Protein AF-A0AAC9RPQ9-F1 (afdb_monomer_lite)

Foldseek 3Di:
DDPDDDDDDDFDCVDVVSVVVCVVLVPDPDNVVVVVVVVVCVVVVVPPPVVVVVVVVVVVCVVVVNPPPPPPPPPPPPPPPPPVVVVVVVPPD

pLDDT: mean 72.78, std 19.7, range [37.97, 97.62]

Sequence (93 aa):
MSNIKRLNLYFNLDNAKTKEAYEIIFNSMSKTAFIVDAVLAYKDNTIIDKSIIKEAVKEAFLEMDYNLGVAKNTCKQESNEIPDDVFNMITNL

Secondary structure (DSSP, 8-state):
------------TTSHHHHHHHHHHHH-S-HHHHHHHHHHHHHHHHT--HHHHHHHHHHHHHHTT------------------HHHHTTSTT-

Structure (mmCIF, N/CA/C/O backbone):
data_AF-A0AAC9RPQ9-F1
#
_entry.id   AF-A0AAC9RPQ9-F1
#
loop_
_atom_site.group_PDB
_atom_site.id
_atom_site.type_symbol
_atom_site.label_atom_id
_atom_site.label_alt_id
_atom_site.label_comp_id
_atom_site.label_asym_id
_atom_site.label_entity_id
_atom_site.label_seq_id
_atom_site.pdbx_PDB_ins_code
_atom_site.Cartn_x
_atom_site.Cartn_y
_atom_site.Cartn_z
_atom_site.occupancy
_atom_site.B_iso_or_equiv
_atom_site.auth_seq_id
_atom_site.auth_comp_id
_atom_site.auth_asym_id
_atom_site.auth_atom_id
_atom_site.pdbx_PDB_model_num
ATOM 1 N N . MET A 1 1 ? 27.593 12.674 7.051 1.00 49.97 1 MET A N 1
ATOM 2 C CA . MET A 1 1 ? 27.373 11.282 6.595 1.00 49.97 1 MET A CA 1
ATOM 3 C C . MET A 1 1 ? 25.886 11.108 6.337 1.00 49.97 1 MET A C 1
ATOM 5 O O . MET A 1 1 ? 25.105 11.473 7.205 1.00 49.97 1 MET A O 1
ATOM 9 N N . SER A 1 2 ? 25.476 10.643 5.159 1.00 73.81 2 SER A N 1
ATOM 10 C CA . SER A 1 2 ? 24.061 10.413 4.853 1.00 73.81 2 SER A CA 1
ATOM 11 C C . SER A 1 2 ? 23.584 9.117 5.521 1.00 73.81 2 SER A C 1
ATOM 13 O O . SER A 1 2 ? 24.141 8.047 5.295 1.00 73.81 2 SER A O 1
ATOM 15 N N . ASN A 1 3 ? 22.563 9.209 6.376 1.00 88.81 3 ASN A N 1
ATOM 16 C CA . ASN A 1 3 ? 21.968 8.059 7.064 1.00 88.81 3 ASN A CA 1
ATOM 17 C C . ASN A 1 3 ? 20.915 7.397 6.163 1.00 88.81 3 ASN A C 1
ATOM 19 O O . ASN A 1 3 ? 19.714 7.571 6.356 1.00 88.81 3 ASN A O 1
ATOM 23 N N . ILE A 1 4 ? 21.376 6.712 5.116 1.00 91.94 4 ILE A N 1
ATOM 24 C CA . ILE A 1 4 ? 20.514 6.094 4.102 1.00 91.94 4 ILE A CA 1
ATOM 25 C C . ILE A 1 4 ? 20.632 4.573 4.211 1.00 91.94 4 ILE A C 1
ATOM 27 O O . ILE A 1 4 ? 21.719 4.017 4.060 1.00 91.94 4 ILE A O 1
ATOM 31 N N . LYS A 1 5 ? 19.500 3.895 4.428 1.00 92.50 5 LYS A N 1
ATOM 32 C CA . LYS A 1 5 ? 19.382 2.429 4.382 1.00 92.50 5 LYS A CA 1
ATOM 33 C C . LYS A 1 5 ? 18.472 2.020 3.225 1.00 92.50 5 LYS A C 1
ATOM 35 O O . LYS A 1 5 ? 17.467 2.678 2.969 1.00 92.50 5 LYS A O 1
ATOM 40 N N . ARG A 1 6 ? 18.826 0.941 2.523 1.00 91.56 6 ARG A N 1
ATOM 41 C CA . ARG A 1 6 ? 18.013 0.361 1.441 1.00 91.56 6 ARG A CA 1
ATOM 42 C C . ARG A 1 6 ? 17.144 -0.771 1.985 1.00 91.56 6 ARG A C 1
ATOM 44 O O . ARG A 1 6 ? 17.601 -1.537 2.829 1.00 91.56 6 ARG A O 1
ATOM 51 N N . LEU A 1 7 ? 15.927 -0.883 1.464 1.00 90.62 7 LEU A N 1
ATOM 52 C CA . LEU A 1 7 ? 14.994 -1.976 1.728 1.00 90.62 7 LEU A CA 1
ATOM 53 C C . LEU A 1 7 ? 14.742 -2.723 0.415 1.00 90.62 7 LEU A C 1
ATOM 55 O O . LEU A 1 7 ? 14.361 -2.100 -0.573 1.00 90.62 7 LEU A O 1
ATOM 59 N N . ASN A 1 8 ? 14.957 -4.039 0.406 1.00 92.88 8 ASN A N 1
ATOM 60 C CA . ASN A 1 8 ? 14.662 -4.891 -0.745 1.00 92.88 8 ASN A CA 1
ATOM 61 C C . ASN A 1 8 ? 13.296 -5.552 -0.547 1.00 92.88 8 ASN A C 1
ATOM 63 O O . ASN A 1 8 ? 13.042 -6.128 0.509 1.00 92.88 8 ASN A O 1
ATOM 67 N N . LEU A 1 9 ? 12.440 -5.476 -1.564 1.00 91.25 9 LEU A N 1
ATOM 68 C CA . LEU A 1 9 ? 11.101 -6.061 -1.567 1.00 91.25 9 LEU A CA 1
ATOM 69 C C . LEU A 1 9 ? 10.962 -7.025 -2.746 1.00 91.25 9 LEU A C 1
ATOM 71 O O . LEU A 1 9 ? 11.550 -6.801 -3.804 1.00 91.25 9 LEU A O 1
ATOM 75 N N . TYR A 1 10 ? 10.162 -8.072 -2.563 1.00 94.94 10 TYR A N 1
ATOM 76 C CA . TYR A 1 10 ? 9.812 -9.027 -3.609 1.00 94.94 10 TYR A CA 1
ATOM 77 C C . TYR A 1 10 ? 8.291 -9.104 -3.748 1.00 94.94 10 TYR A C 1
ATOM 79 O O . TYR A 1 10 ? 7.576 -9.133 -2.747 1.00 94.94 10 TYR A O 1
ATOM 87 N N . PHE A 1 11 ? 7.809 -9.141 -4.989 1.00 95.75 11 PHE A N 1
ATOM 88 C CA . PHE A 1 11 ? 6.390 -9.150 -5.325 1.00 95.75 11 PHE A CA 1
ATOM 89 C C . PHE A 1 11 ? 6.071 -10.418 -6.117 1.00 95.75 11 PHE A C 1
ATOM 91 O O . PHE A 1 11 ? 6.680 -10.672 -7.153 1.00 95.75 11 PHE A O 1
ATOM 98 N N . ASN A 1 12 ? 5.109 -11.206 -5.636 1.00 96.88 12 ASN A N 1
ATOM 99 C CA . ASN A 1 12 ? 4.543 -12.314 -6.399 1.00 96.88 12 ASN A CA 1
ATOM 100 C C . ASN A 1 12 ? 3.538 -11.766 -7.426 1.00 96.88 12 ASN A C 1
ATOM 102 O O . ASN A 1 12 ? 2.437 -11.371 -7.050 1.00 96.88 12 ASN A O 1
ATOM 106 N N . LEU A 1 13 ? 3.910 -11.751 -8.707 1.00 96.94 13 LEU A N 1
ATOM 107 C CA . LEU A 1 13 ? 3.069 -11.196 -9.774 1.00 96.94 13 LEU A CA 1
ATOM 108 C C . LEU A 1 13 ? 1.903 -12.109 -10.188 1.00 96.94 13 LEU A C 1
ATOM 110 O O . LEU A 1 13 ? 0.989 -11.636 -10.862 1.00 96.94 13 LEU A O 1
ATOM 114 N N . ASP A 1 14 ? 1.891 -13.371 -9.746 1.00 97.62 14 ASP A N 1
ATOM 115 C CA . ASP A 1 14 ? 0.753 -14.277 -9.947 1.00 97.62 14 ASP A CA 1
ATOM 116 C C . ASP A 1 14 ? -0.415 -13.933 -9.005 1.00 97.62 14 ASP A C 1
ATOM 118 O O . ASP A 1 14 ? -1.567 -14.285 -9.259 1.00 97.62 14 ASP A 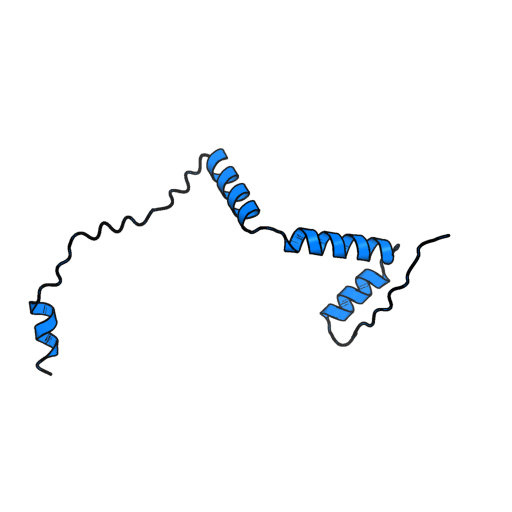O 1
ATOM 122 N N . ASN A 1 15 ? -0.145 -13.209 -7.911 1.00 97.31 15 ASN A N 1
ATOM 123 C CA . ASN A 1 15 ? -1.181 -12.683 -7.032 1.00 97.31 15 ASN A CA 1
ATOM 124 C C . ASN A 1 15 ? -1.650 -11.310 -7.527 1.00 97.31 15 ASN A C 1
ATOM 126 O O . ASN A 1 15 ? -0.889 -10.344 -7.507 1.00 97.31 15 ASN A O 1
ATOM 130 N N . ALA A 1 16 ? -2.930 -11.202 -7.894 1.00 96.00 16 ALA A N 1
ATOM 131 C CA . ALA A 1 16 ? -3.502 -9.975 -8.448 1.00 96.00 16 ALA A CA 1
ATOM 132 C C . ALA A 1 16 ? -3.295 -8.734 -7.556 1.00 96.00 16 ALA A C 1
ATOM 134 O O . ALA A 1 16 ? -2.907 -7.686 -8.062 1.00 96.00 16 ALA A O 1
ATOM 135 N N . LYS A 1 17 ? -3.471 -8.855 -6.230 1.00 94.69 17 LYS A N 1
ATOM 136 C CA . LYS A 1 17 ? -3.279 -7.730 -5.295 1.00 94.69 17 LYS A CA 1
ATOM 137 C C . LYS A 1 17 ? -1.816 -7.312 -5.205 1.00 94.69 17 LYS A C 1
ATOM 139 O O . LYS A 1 17 ? -1.495 -6.129 -5.156 1.00 94.69 17 LYS A O 1
ATOM 144 N N . THR A 1 18 ? -0.914 -8.287 -5.156 1.00 96.62 18 THR A N 1
ATOM 145 C CA . THR A 1 18 ? 0.526 -8.022 -5.093 1.00 96.62 18 THR A CA 1
ATOM 146 C C . THR A 1 18 ? 1.038 -7.420 -6.402 1.00 96.62 18 THR A C 1
ATOM 148 O O . THR A 1 18 ? 1.870 -6.514 -6.361 1.00 96.62 18 THR A O 1
ATOM 151 N N . LYS A 1 19 ? 0.505 -7.864 -7.546 1.00 97.56 19 LYS A N 1
ATOM 152 C CA . LYS A 1 19 ? 0.772 -7.288 -8.867 1.00 97.56 19 LYS A CA 1
ATOM 153 C C . LYS A 1 19 ? 0.298 -5.838 -8.964 1.00 97.56 19 LYS A C 1
ATOM 155 O O . LYS A 1 19 ? 1.075 -4.982 -9.366 1.00 97.56 19 LYS A O 1
ATOM 160 N N . GLU A 1 20 ? -0.929 -5.551 -8.541 1.00 95.81 20 GLU A N 1
ATOM 161 C CA . GLU A 1 20 ? -1.479 -4.190 -8.529 1.00 95.81 20 GLU A CA 1
ATOM 162 C C . GLU A 1 20 ? -0.623 -3.241 -7.672 1.00 95.81 20 GLU A C 1
ATOM 164 O O . GLU A 1 20 ? -0.199 -2.182 -8.135 1.00 95.81 20 GLU A O 1
ATOM 169 N N . ALA A 1 21 ? -0.273 -3.651 -6.447 1.00 94.31 21 ALA A N 1
ATOM 170 C CA . ALA A 1 21 ? 0.601 -2.863 -5.577 1.00 94.31 21 ALA A C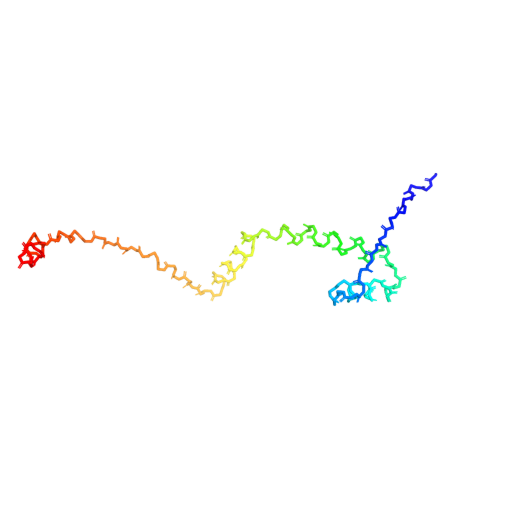A 1
ATOM 171 C C . ALA A 1 21 ? 1.990 -2.632 -6.199 1.00 94.31 21 ALA A C 1
ATOM 173 O O . ALA A 1 21 ? 2.537 -1.529 -6.110 1.00 94.31 21 ALA A O 1
ATOM 174 N N . TYR A 1 22 ? 2.554 -3.657 -6.848 1.00 96.06 22 TYR A N 1
ATOM 175 C CA . TYR A 1 22 ? 3.813 -3.536 -7.577 1.00 96.06 22 TYR A CA 1
ATOM 176 C C . TYR A 1 22 ? 3.714 -2.502 -8.699 1.00 96.06 22 TYR A C 1
ATOM 178 O O . TYR A 1 22 ? 4.564 -1.621 -8.768 1.00 96.06 22 TYR A O 1
ATOM 186 N N . GLU A 1 23 ? 2.686 -2.570 -9.546 1.00 96.06 23 GLU A N 1
ATOM 187 C CA . GLU A 1 23 ? 2.500 -1.655 -10.678 1.00 96.06 23 GLU A CA 1
ATOM 188 C C . GLU A 1 23 ? 2.344 -0.201 -10.214 1.00 96.06 23 GLU A C 1
ATOM 190 O O . GLU A 1 23 ? 2.972 0.697 -10.777 1.00 96.06 23 GLU A O 1
ATOM 195 N N . ILE A 1 24 ? 1.593 0.039 -9.136 1.00 94.38 24 ILE A N 1
ATOM 196 C CA . ILE A 1 24 ? 1.443 1.373 -8.536 1.00 94.38 24 ILE A CA 1
ATOM 197 C C . ILE A 1 24 ? 2.802 1.919 -8.068 1.00 94.38 24 ILE A C 1
ATOM 199 O O . ILE A 1 24 ? 3.197 3.031 -8.428 1.00 94.38 24 ILE A O 1
ATOM 203 N N . ILE A 1 25 ? 3.560 1.128 -7.301 1.00 94.19 25 ILE A N 1
ATOM 204 C CA . ILE A 1 25 ? 4.889 1.529 -6.808 1.00 94.19 25 ILE A CA 1
ATOM 205 C C . ILE A 1 25 ? 5.868 1.707 -7.979 1.00 94.19 25 ILE A C 1
ATOM 207 O O . ILE A 1 25 ? 6.680 2.640 -8.006 1.00 94.19 25 ILE A O 1
ATOM 211 N N . PHE A 1 26 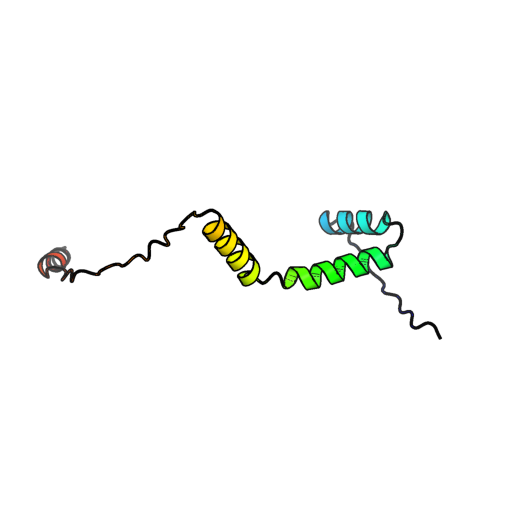? 5.810 0.821 -8.970 1.00 92.06 26 PHE A N 1
ATOM 212 C CA . PHE A 1 26 ? 6.681 0.833 -10.137 1.00 92.06 26 PHE A CA 1
ATOM 213 C C . PHE A 1 26 ? 6.431 2.049 -11.036 1.00 92.06 26 PHE A C 1
ATOM 215 O O . PHE A 1 26 ? 7.394 2.619 -11.548 1.00 92.06 26 PHE A O 1
ATOM 222 N N . ASN A 1 27 ? 5.194 2.525 -11.139 1.00 92.31 27 ASN A N 1
ATOM 223 C CA . ASN A 1 27 ? 4.854 3.708 -11.932 1.00 92.31 27 ASN A CA 1
ATOM 224 C C . ASN A 1 27 ? 4.983 5.035 -11.159 1.00 92.31 27 ASN A C 1
ATOM 226 O O . ASN A 1 27 ? 4.931 6.104 -11.760 1.00 92.31 27 ASN A O 1
ATOM 230 N N . SER A 1 28 ? 5.209 4.999 -9.840 1.00 91.56 28 SER A N 1
ATOM 231 C CA . SER A 1 28 ? 5.455 6.210 -9.045 1.00 91.56 28 SER A CA 1
ATOM 232 C C . SER A 1 28 ? 6.793 6.884 -9.387 1.00 91.56 28 SER A C 1
ATOM 234 O O . SER A 1 28 ? 7.844 6.225 -9.436 1.00 91.56 28 SER A O 1
ATOM 236 N N . MET A 1 29 ? 6.751 8.216 -9.538 1.00 87.12 29 MET A N 1
ATOM 237 C CA . MET A 1 29 ? 7.910 9.092 -9.780 1.00 87.12 29 MET A CA 1
ATOM 238 C C . MET A 1 29 ? 8.938 9.046 -8.637 1.00 87.12 29 MET A C 1
ATOM 240 O O . MET A 1 29 ? 10.137 9.143 -8.886 1.00 87.12 29 MET A O 1
ATOM 244 N N . SER A 1 30 ? 8.491 8.865 -7.387 1.00 91.94 30 SER A N 1
ATOM 245 C CA . SER A 1 30 ? 9.360 8.721 -6.211 1.00 91.94 30 SER A CA 1
ATOM 246 C C . SER A 1 30 ? 8.868 7.582 -5.322 1.00 91.94 30 SER A C 1
ATOM 248 O O . SER A 1 30 ? 8.003 7.753 -4.464 1.00 91.94 30 SER A O 1
ATOM 250 N N . LYS A 1 31 ? 9.439 6.392 -5.529 1.00 91.94 31 LYS A N 1
ATOM 251 C CA . LYS A 1 31 ? 8.999 5.146 -4.872 1.00 91.94 31 LYS A CA 1
ATOM 252 C C . LYS A 1 31 ? 9.160 5.201 -3.363 1.00 91.94 31 LYS A C 1
ATOM 254 O O . LYS A 1 31 ? 8.253 4.825 -2.635 1.00 91.94 31 LYS A O 1
ATOM 259 N N . THR A 1 32 ? 10.309 5.691 -2.902 1.00 93.56 32 THR A N 1
ATOM 260 C CA . THR A 1 32 ? 10.599 5.793 -1.471 1.00 93.56 32 THR A CA 1
ATOM 261 C C . THR A 1 32 ? 9.644 6.762 -0.786 1.00 93.56 32 THR A C 1
ATOM 263 O O . THR A 1 32 ? 9.112 6.411 0.257 1.00 93.56 32 THR A O 1
ATOM 266 N N . ALA A 1 33 ? 9.384 7.938 -1.374 1.00 92.81 33 ALA A N 1
ATOM 267 C CA . ALA A 1 33 ? 8.439 8.899 -0.800 1.00 92.81 33 ALA A CA 1
ATOM 268 C C . ALA A 1 33 ? 7.018 8.323 -0.766 1.00 92.81 33 ALA A C 1
ATOM 270 O O . ALA A 1 33 ? 6.398 8.290 0.287 1.00 92.81 33 ALA A O 1
ATOM 271 N N . PHE A 1 34 ? 6.567 7.744 -1.883 1.00 93.12 34 PHE A N 1
ATOM 272 C CA . PHE A 1 34 ? 5.258 7.099 -1.966 1.00 93.12 34 PHE A CA 1
ATOM 273 C C . PHE A 1 34 ? 5.071 5.994 -0.914 1.00 93.12 34 PHE A C 1
ATOM 275 O O . PHE A 1 34 ? 4.044 5.946 -0.246 1.00 93.12 34 PHE A O 1
ATOM 282 N N . ILE A 1 35 ? 6.065 5.114 -0.739 1.00 93.56 35 ILE A N 1
ATOM 283 C CA . ILE A 1 35 ? 6.007 4.043 0.265 1.00 93.56 35 ILE A CA 1
ATOM 284 C C . ILE A 1 35 ? 6.008 4.623 1.685 1.00 93.56 35 ILE A C 1
ATOM 286 O O . ILE A 1 35 ? 5.274 4.118 2.530 1.00 93.56 35 ILE A O 1
ATOM 290 N N . VAL A 1 36 ? 6.802 5.665 1.960 1.00 93.88 36 VAL A N 1
ATOM 291 C CA . VAL A 1 36 ? 6.811 6.339 3.271 1.00 93.88 36 VAL A CA 1
ATOM 292 C C . VAL A 1 36 ? 5.424 6.891 3.591 1.00 93.88 36 VAL A C 1
ATOM 294 O O . VAL A 1 36 ? 4.882 6.564 4.646 1.00 93.88 36 VAL A O 1
ATOM 297 N N . ASP A 1 37 ? 4.827 7.640 2.667 1.00 92.06 37 ASP A N 1
ATOM 298 C CA . ASP A 1 37 ? 3.505 8.239 2.857 1.00 92.06 37 ASP A CA 1
ATOM 299 C C . ASP A 1 37 ? 2.429 7.163 3.032 1.00 92.06 37 ASP A C 1
ATOM 301 O O . ASP A 1 37 ? 1.625 7.234 3.958 1.00 92.06 37 ASP A O 1
ATOM 305 N N . ALA A 1 38 ? 2.452 6.113 2.204 1.00 89.69 38 ALA A N 1
ATOM 306 C CA . ALA A 1 38 ? 1.500 5.010 2.292 1.00 89.69 38 ALA A CA 1
ATOM 307 C C . ALA A 1 38 ? 1.608 4.239 3.620 1.00 89.69 38 ALA A C 1
ATOM 309 O O . ALA A 1 38 ? 0.588 3.878 4.206 1.00 89.69 38 ALA A O 1
ATOM 310 N N . VAL A 1 39 ? 2.824 3.992 4.121 1.00 90.12 39 VAL A N 1
ATOM 311 C CA . VAL A 1 39 ? 3.045 3.284 5.394 1.00 90.12 39 VAL A CA 1
ATOM 312 C C . VAL A 1 39 ? 2.640 4.144 6.589 1.00 90.12 39 VAL A C 1
ATOM 314 O O . VAL A 1 39 ? 2.019 3.625 7.518 1.00 90.12 39 VAL A O 1
ATOM 317 N N . LEU A 1 40 ? 2.959 5.442 6.578 1.00 90.31 40 LEU A N 1
ATOM 318 C CA . LEU A 1 40 ? 2.530 6.368 7.630 1.00 90.31 40 LEU A CA 1
ATOM 319 C C . LEU A 1 40 ? 1.008 6.521 7.633 1.00 90.31 40 LEU A C 1
ATOM 321 O O . LEU A 1 40 ? 0.388 6.343 8.675 1.00 90.31 40 LEU A O 1
ATOM 325 N N . ALA A 1 41 ? 0.395 6.699 6.462 1.00 87.00 41 ALA A N 1
ATOM 326 C CA . ALA A 1 41 ? -1.055 6.717 6.332 1.00 87.00 41 ALA A CA 1
ATOM 327 C C . ALA A 1 41 ? -1.681 5.399 6.804 1.00 87.00 41 ALA A C 1
ATOM 329 O O . ALA A 1 41 ? -2.696 5.429 7.488 1.00 87.00 41 ALA A O 1
ATOM 330 N N . TYR A 1 42 ? -1.100 4.237 6.494 1.00 81.88 42 TYR A N 1
ATOM 331 C CA . TYR A 1 42 ? -1.599 2.958 7.008 1.00 81.88 42 TYR A CA 1
ATOM 332 C C . TYR A 1 42 ? -1.500 2.874 8.534 1.00 81.88 42 TYR A C 1
ATOM 334 O O . TYR A 1 42 ? -2.442 2.414 9.176 1.00 81.88 42 TYR A O 1
ATOM 342 N N . LYS A 1 43 ? -0.396 3.334 9.132 1.00 79.12 43 LYS A N 1
ATOM 343 C CA . LYS A 1 43 ? -0.218 3.380 10.590 1.00 79.12 43 LYS A CA 1
ATOM 344 C C . LYS A 1 43 ? -1.258 4.287 11.250 1.00 79.12 43 LYS A C 1
ATOM 346 O O . LYS A 1 43 ? -1.862 3.894 12.242 1.00 79.12 43 LYS A O 1
ATOM 351 N N . ASP A 1 44 ? -1.489 5.462 10.683 1.00 70.31 44 ASP A N 1
ATOM 352 C CA . ASP A 1 44 ? -2.421 6.435 11.247 1.00 70.31 44 ASP A CA 1
ATOM 353 C C . ASP A 1 44 ? -3.879 5.990 11.027 1.00 70.31 44 ASP A C 1
ATOM 355 O O . ASP A 1 44 ? -4.711 6.129 11.920 1.00 70.31 44 ASP A O 1
ATOM 359 N N . ASN A 1 45 ? -4.180 5.339 9.895 1.00 61.09 45 ASN A N 1
ATOM 360 C CA . ASN A 1 45 ? -5.513 4.811 9.591 1.00 61.09 45 ASN A CA 1
ATOM 361 C C . ASN A 1 45 ? -5.834 3.461 10.262 1.00 61.09 45 ASN A C 1
ATOM 363 O O . ASN A 1 45 ? -7.001 3.128 10.456 1.00 61.09 45 ASN A O 1
ATOM 367 N N . THR A 1 46 ? -4.833 2.662 10.644 1.00 57.16 46 THR A N 1
ATOM 368 C CA . THR A 1 46 ? -5.063 1.475 11.496 1.00 57.16 46 THR A CA 1
ATOM 369 C C . THR A 1 46 ? -5.387 1.861 12.938 1.00 57.16 46 THR A C 1
ATOM 371 O O . THR A 1 46 ? -5.987 1.065 13.657 1.00 57.16 46 THR A O 1
ATOM 374 N N . ILE A 1 47 ? -5.080 3.104 13.323 1.00 55.25 47 ILE A N 1
ATOM 375 C CA . ILE A 1 47 ? -5.582 3.786 14.521 1.00 55.25 47 ILE A CA 1
ATOM 376 C C . ILE A 1 47 ? -6.731 4.734 14.124 1.00 55.25 47 ILE A C 1
ATOM 378 O O . ILE A 1 47 ? -6.934 5.781 14.731 1.00 55.25 47 ILE A O 1
ATOM 382 N N . ILE A 1 48 ? -7.543 4.389 13.117 1.00 57.44 48 ILE A N 1
ATOM 383 C CA . ILE A 1 48 ? -8.913 4.904 13.093 1.00 57.44 48 ILE A CA 1
ATOM 384 C C . ILE A 1 48 ? -9.605 4.244 14.275 1.00 57.44 48 ILE A C 1
ATOM 386 O O . ILE A 1 48 ? -10.143 3.135 14.199 1.00 57.44 48 ILE A O 1
ATOM 390 N N . ASP A 1 49 ? -9.525 4.925 15.410 1.00 60.34 49 ASP A N 1
ATOM 391 C CA . ASP A 1 49 ? -10.287 4.558 16.572 1.00 60.34 49 ASP A CA 1
ATOM 392 C C . ASP A 1 49 ? -11.757 4.677 16.176 1.00 60.34 49 ASP A C 1
ATOM 394 O O . ASP A 1 49 ? -12.287 5.750 15.883 1.00 60.34 49 ASP A O 1
ATOM 398 N N . LYS A 1 50 ? -12.423 3.526 16.124 1.00 63.09 50 LYS A N 1
ATOM 399 C CA . LYS A 1 50 ? -13.855 3.422 15.859 1.00 63.09 50 LYS A CA 1
ATOM 400 C C . LYS A 1 50 ? -14.657 4.312 16.817 1.00 63.09 50 LYS A C 1
ATOM 402 O O . LYS A 1 50 ? -15.794 4.651 16.496 1.00 63.09 50 LYS A O 1
ATOM 407 N N . SER A 1 51 ? -14.087 4.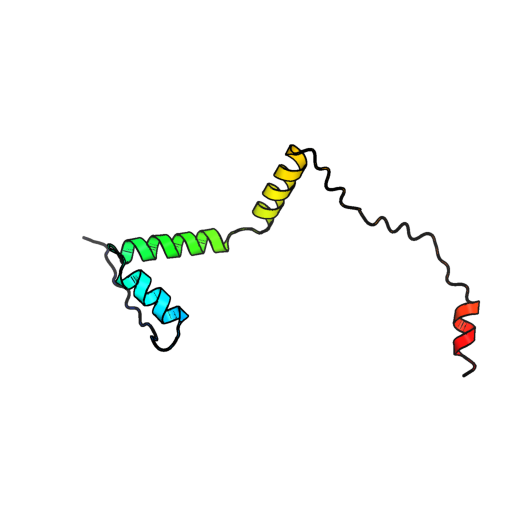675 17.970 1.00 65.44 51 SER A N 1
ATOM 408 C CA . SER A 1 51 ? -14.631 5.684 18.874 1.00 65.44 51 SER A CA 1
ATOM 409 C C . SER A 1 51 ? -14.711 7.070 18.218 1.00 65.44 51 SER A C 1
ATOM 411 O O . SER A 1 51 ? -15.784 7.657 18.237 1.00 65.44 51 SER A O 1
ATOM 413 N N . ILE A 1 52 ? -13.665 7.537 17.531 1.00 70.19 52 ILE A N 1
ATOM 414 C CA . ILE A 1 52 ? -13.606 8.862 16.893 1.00 70.19 52 ILE A CA 1
ATOM 415 C C . ILE A 1 52 ? -14.637 8.965 15.769 1.00 70.19 52 ILE A C 1
ATOM 417 O O . ILE A 1 52 ? -15.371 9.945 15.697 1.00 70.19 52 ILE A O 1
ATOM 421 N N . ILE A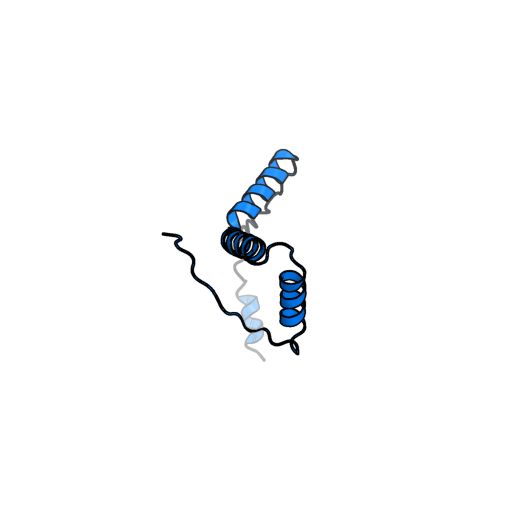 1 53 ? -14.774 7.923 14.940 1.00 71.19 53 ILE A N 1
ATOM 422 C CA . ILE A 1 53 ? -15.828 7.889 13.911 1.00 71.19 53 ILE A CA 1
ATOM 423 C C . ILE A 1 53 ? -17.218 7.882 14.555 1.00 71.19 53 ILE A C 1
ATOM 425 O O . ILE A 1 53 ? -18.120 8.562 14.077 1.00 71.19 53 ILE A O 1
ATOM 429 N N . LYS A 1 54 ? -17.420 7.122 15.639 1.00 74.25 54 LYS A N 1
ATOM 430 C CA . LYS A 1 54 ? -18.713 7.093 16.336 1.00 74.25 54 LYS A CA 1
ATOM 431 C C . LYS A 1 54 ? -19.064 8.440 16.954 1.00 74.25 54 LYS A C 1
ATOM 433 O O . LYS A 1 54 ? -20.227 8.818 16.887 1.00 74.25 54 LYS A O 1
ATOM 438 N N . GLU A 1 55 ? -18.100 9.129 17.551 1.00 76.00 55 GLU A N 1
ATOM 439 C CA . GLU A 1 55 ? -18.325 10.445 18.146 1.00 76.00 55 GLU A CA 1
ATOM 440 C C . GLU A 1 55 ? -18.588 11.497 17.068 1.00 76.00 55 GLU A C 1
ATOM 442 O O . GLU A 1 55 ? -19.606 12.172 17.156 1.00 76.00 55 GLU A O 1
ATOM 447 N N . ALA A 1 56 ? -17.808 11.532 15.982 1.00 74.12 56 ALA A N 1
ATOM 448 C CA . ALA A 1 56 ? -18.063 12.441 14.860 1.00 74.12 56 ALA A CA 1
ATOM 449 C C . ALA A 1 56 ? -19.453 12.224 14.225 1.00 74.12 56 ALA A C 1
ATOM 451 O O . ALA A 1 56 ? -20.143 13.175 13.865 1.00 74.12 56 ALA A O 1
ATOM 452 N N . VAL A 1 57 ? -19.904 10.968 14.121 1.00 76.81 57 VAL A N 1
ATOM 453 C CA . VAL A 1 57 ? -21.248 10.640 13.620 1.00 76.81 57 VAL A CA 1
ATOM 454 C C . VAL A 1 57 ? -22.340 11.050 14.614 1.00 76.81 57 VAL A C 1
ATOM 456 O O . VAL A 1 57 ? -23.371 11.571 14.196 1.00 76.81 57 VAL A O 1
ATOM 459 N N . LYS A 1 58 ? -22.143 10.845 15.924 1.00 76.38 58 LYS A N 1
ATOM 460 C 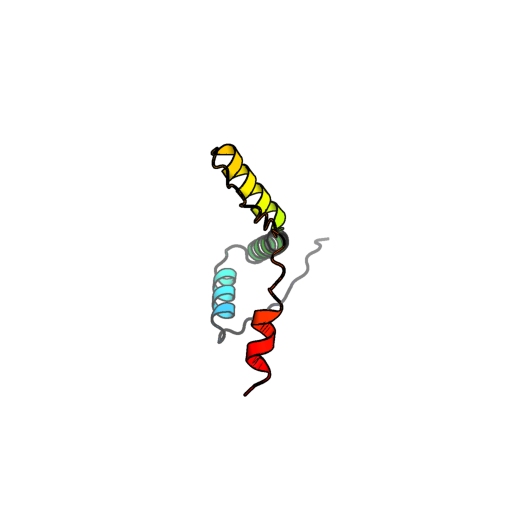CA . LYS A 1 58 ? -23.093 11.309 16.951 1.00 76.38 58 LYS A CA 1
ATOM 461 C C . LYS A 1 58 ? -23.207 12.829 16.973 1.00 76.38 58 LYS A C 1
ATOM 463 O O . LYS A 1 58 ? -24.320 13.332 17.058 1.00 76.38 58 LYS A O 1
ATOM 468 N N . GLU A 1 59 ? -22.081 13.530 16.902 1.00 71.12 59 GLU A N 1
ATOM 469 C CA . GLU A 1 59 ? -22.022 14.991 16.891 1.00 71.12 59 GLU A CA 1
ATOM 470 C C . GLU A 1 59 ? -22.776 15.548 15.682 1.00 71.12 59 GLU A C 1
ATOM 472 O O . GLU A 1 59 ? -23.682 16.355 15.855 1.00 71.12 59 GLU A O 1
ATOM 477 N N . ALA A 1 60 ? -22.543 14.999 14.485 1.00 70.88 60 ALA A N 1
ATOM 478 C CA . ALA A 1 60 ? -23.287 15.385 13.287 1.00 70.88 60 ALA A CA 1
ATOM 479 C C . ALA A 1 60 ? -24.810 15.155 13.411 1.00 70.88 60 ALA A C 1
ATOM 481 O O . ALA A 1 60 ? -25.593 15.980 12.946 1.00 70.88 60 ALA A O 1
ATOM 482 N N . PHE A 1 61 ? -25.256 14.064 14.051 1.00 69.44 61 PHE A N 1
ATOM 483 C CA . PHE A 1 61 ? -26.689 13.832 14.294 1.00 69.44 61 PHE A CA 1
ATOM 484 C C . PHE A 1 61 ? -27.286 14.811 15.316 1.00 69.44 61 PHE A C 1
ATOM 486 O O . PHE A 1 61 ? -28.406 15.277 15.116 1.00 69.44 61 PHE A O 1
ATOM 493 N N . LEU A 1 62 ? -26.543 15.146 16.376 1.00 70.31 62 LEU A N 1
ATOM 494 C CA . LEU A 1 62 ? -26.959 16.131 17.379 1.00 70.31 62 LEU A CA 1
ATOM 495 C C . LEU A 1 62 ? -27.043 17.545 16.786 1.00 70.31 62 LEU A C 1
ATOM 497 O O . LEU A 1 62 ? -28.006 18.256 17.054 1.00 70.31 62 LEU A O 1
ATOM 501 N N . GLU A 1 63 ? -26.076 17.939 15.954 1.00 68.75 63 GLU A N 1
ATOM 502 C CA . GLU A 1 63 ? -26.063 19.248 15.287 1.00 68.75 63 GLU A CA 1
ATOM 503 C C . GLU A 1 63 ? -27.158 19.390 14.223 1.00 68.75 63 GLU A C 1
ATOM 505 O O . GLU A 1 63 ? -27.682 20.482 14.016 1.00 68.75 63 GLU A O 1
ATOM 510 N N . MET A 1 64 ? -27.547 18.291 13.569 1.00 69.31 64 MET A N 1
ATOM 511 C CA . MET A 1 64 ? -28.659 18.273 12.611 1.00 69.31 64 MET A CA 1
ATOM 512 C C . MET A 1 64 ? -30.048 18.227 13.277 1.00 69.31 64 MET A C 1
ATOM 514 O O . MET A 1 64 ? -31.044 18.036 12.580 1.00 69.31 64 MET A O 1
ATOM 518 N N . ASP A 1 65 ? -30.122 18.368 14.608 1.00 57.69 65 ASP A N 1
ATOM 519 C CA . ASP A 1 65 ? -31.333 18.203 15.433 1.00 57.69 65 ASP A CA 1
ATOM 520 C C . ASP A 1 65 ? -32.042 16.854 15.188 1.00 57.69 65 ASP A C 1
ATOM 522 O O . ASP A 1 65 ? -33.227 16.642 15.469 1.00 57.69 65 ASP A O 1
ATOM 526 N N . TYR A 1 66 ? -31.287 15.891 14.654 1.00 50.53 66 TYR A N 1
ATOM 527 C CA . TYR A 1 66 ? -31.727 14.529 14.461 1.00 50.53 66 TYR A CA 1
ATOM 528 C C . TYR A 1 66 ? -31.478 13.821 15.782 1.00 50.53 66 TYR A C 1
ATOM 530 O O . TYR A 1 66 ? -30.449 13.180 16.000 1.00 50.53 66 TYR A O 1
ATOM 538 N N . ASN A 1 67 ? -32.434 13.962 16.699 1.00 52.09 67 ASN A N 1
ATOM 539 C CA . ASN A 1 67 ? -32.487 13.130 17.887 1.00 52.09 67 ASN A CA 1
ATOM 540 C C . ASN A 1 67 ? -32.580 11.672 17.428 1.00 52.09 67 ASN A C 1
ATOM 542 O O . ASN A 1 67 ? -33.669 11.136 17.209 1.00 52.09 67 ASN A O 1
ATOM 546 N N . LEU A 1 68 ? -31.427 11.015 17.284 1.00 51.72 68 LEU A N 1
ATOM 547 C CA . LEU A 1 68 ? -31.338 9.572 17.231 1.00 51.72 68 LEU A CA 1
ATOM 548 C C . LEU A 1 68 ? -31.724 9.117 18.632 1.00 51.72 68 LEU A C 1
ATOM 550 O O . LEU A 1 68 ? -30.878 8.913 19.503 1.00 51.72 68 LEU A O 1
ATOM 554 N N . GLY A 1 69 ? -33.035 9.055 18.867 1.00 47.25 69 GLY A N 1
ATOM 555 C CA . GLY A 1 69 ? -33.625 8.403 20.008 1.00 47.25 69 GLY A CA 1
ATOM 556 C C . GLY A 1 69 ? -33.109 6.982 19.971 1.00 47.25 69 GLY A C 1
ATOM 557 O O . GLY A 1 69 ? -33.678 6.115 19.313 1.00 47.25 69 GLY A O 1
ATOM 558 N N . VAL A 1 70 ? -31.987 6.751 20.650 1.00 46.78 70 VAL A N 1
ATOM 559 C CA . VAL A 1 70 ? -31.619 5.436 21.124 1.00 46.78 70 VAL A CA 1
ATOM 560 C C . VAL A 1 70 ? -32.825 5.065 21.956 1.00 46.78 70 VAL A C 1
ATOM 562 O O . VAL A 1 70 ? -32.979 5.545 23.081 1.00 46.78 70 VAL A O 1
ATOM 565 N N . ALA A 1 71 ? -33.725 4.281 21.366 1.00 46.28 71 ALA A N 1
ATOM 566 C CA . ALA A 1 71 ? -34.655 3.480 22.114 1.00 46.28 71 ALA A CA 1
ATOM 567 C C . ALA A 1 71 ? -33.753 2.641 23.013 1.00 46.28 71 ALA A C 1
ATOM 569 O O . ALA A 1 71 ? -33.271 1.568 22.653 1.00 46.28 71 ALA A O 1
ATOM 570 N N . LYS A 1 72 ? -33.441 3.190 24.192 1.00 42.81 72 LYS A N 1
ATOM 571 C CA . LYS A 1 72 ? -33.208 2.391 25.368 1.00 42.81 72 LYS A CA 1
ATOM 572 C C . LYS A 1 72 ? -34.442 1.521 25.368 1.00 42.81 72 LYS A C 1
ATOM 574 O O . LYS A 1 72 ? -35.530 2.004 25.666 1.00 42.81 72 LYS A O 1
ATOM 579 N N . ASN A 1 73 ? -34.278 0.275 24.942 1.00 43.31 73 ASN A N 1
ATOM 580 C CA . ASN A 1 73 ? -35.192 -0.780 25.296 1.00 43.31 73 ASN A CA 1
ATOM 581 C C . ASN A 1 73 ? -35.142 -0.827 26.822 1.00 43.31 73 ASN A C 1
ATOM 583 O O . ASN A 1 73 ? -34.446 -1.639 27.423 1.00 43.31 73 ASN A O 1
ATOM 587 N N . THR A 1 74 ? -35.850 0.095 27.469 1.00 41.31 74 THR A N 1
ATOM 588 C CA . THR A 1 74 ? -36.464 -0.143 28.750 1.00 41.31 74 THR A CA 1
ATOM 589 C C . THR A 1 74 ? -37.474 -1.236 28.462 1.00 41.31 74 THR A C 1
ATOM 591 O O . THR A 1 74 ? -38.666 -0.982 28.317 1.00 41.31 74 THR A O 1
ATOM 594 N N . CYS A 1 75 ? -36.978 -2.471 28.374 1.00 37.97 75 CYS A N 1
ATOM 595 C CA . CYS A 1 75 ? -37.701 -3.585 28.938 1.00 37.97 75 CYS A CA 1
ATOM 596 C C . CYS A 1 75 ? -37.897 -3.203 30.407 1.00 37.97 75 CYS A C 1
ATOM 598 O O . CYS A 1 75 ? -37.093 -3.535 31.274 1.00 37.97 75 CYS A O 1
ATOM 600 N N . LYS A 1 76 ? -38.961 -2.443 30.685 1.00 42.53 76 LYS A N 1
ATOM 601 C CA . LYS A 1 76 ? -39.726 -2.700 31.888 1.00 42.53 76 LYS A CA 1
ATOM 602 C C . LYS A 1 76 ? -40.151 -4.152 31.721 1.00 42.53 76 LYS A C 1
ATOM 604 O O . LYS A 1 76 ? -41.105 -4.438 31.008 1.00 42.53 76 LYS A O 1
ATOM 609 N N . GLN A 1 77 ? -39.369 -5.071 32.280 1.00 39.66 77 GLN A N 1
ATOM 610 C CA . GLN A 1 77 ? -39.924 -6.347 32.682 1.00 39.66 77 GLN A CA 1
ATOM 611 C C . GLN A 1 77 ? -40.909 -5.994 33.789 1.00 39.66 77 GLN A C 1
ATOM 613 O O . GLN A 1 77 ? -40.568 -5.907 34.965 1.00 39.66 77 GLN A O 1
ATOM 618 N N . GLU A 1 78 ? -42.126 -5.672 33.359 1.00 44.72 78 GLU A N 1
ATOM 619 C CA . GLU A 1 78 ? -43.308 -6.021 34.118 1.00 44.72 78 GLU A CA 1
ATOM 620 C C . GLU A 1 78 ? -43.125 -7.483 34.526 1.00 44.72 78 GLU A C 1
ATOM 622 O O . GLU A 1 78 ? -42.685 -8.314 33.724 1.00 44.72 78 GLU A O 1
ATOM 627 N N . SER A 1 79 ? -43.329 -7.745 35.809 1.00 49.50 79 SER A N 1
ATOM 628 C CA . SER A 1 79 ? -43.279 -9.059 36.426 1.00 49.50 79 SER A CA 1
ATOM 629 C C . SER A 1 79 ? -44.268 -9.992 35.726 1.00 49.50 79 SER A C 1
ATOM 631 O O . SER A 1 79 ? -45.399 -10.160 36.169 1.00 49.50 79 SER A O 1
ATOM 633 N N . ASN A 1 80 ? -43.845 -10.585 34.614 1.00 43.66 80 ASN A N 1
ATOM 634 C CA . ASN A 1 80 ? -44.499 -11.730 34.012 1.00 43.66 80 ASN A CA 1
ATOM 635 C C . ASN A 1 80 ? -44.034 -12.951 34.800 1.00 43.66 80 ASN A C 1
ATOM 637 O O . ASN A 1 80 ? -43.127 -13.674 34.386 1.00 43.66 80 ASN A O 1
ATOM 641 N N . GLU A 1 81 ? -44.636 -13.130 35.976 1.00 48.31 81 GLU A N 1
ATOM 642 C CA . GLU A 1 81 ? -44.805 -14.459 36.548 1.00 48.31 81 GLU A CA 1
ATOM 643 C C . GLU A 1 81 ? -45.422 -15.322 35.446 1.00 48.31 81 GLU A C 1
ATOM 645 O O . GLU A 1 81 ? -46.529 -15.067 34.973 1.00 48.31 81 GLU A O 1
ATOM 650 N N . ILE A 1 82 ? -44.650 -16.286 34.953 1.00 52.34 82 ILE A N 1
ATOM 651 C CA . ILE A 1 82 ? -45.179 -17.335 34.091 1.00 52.34 82 ILE A CA 1
ATOM 652 C C . ILE A 1 82 ? -46.185 -18.092 34.966 1.00 52.34 82 ILE A C 1
ATOM 654 O O . ILE A 1 82 ? -45.771 -18.590 36.012 1.00 52.34 82 ILE A O 1
ATOM 658 N N . PRO A 1 83 ? -47.477 -18.179 34.603 1.00 58.66 83 PRO A N 1
ATOM 659 C CA . PRO A 1 83 ? -48.417 -18.977 35.375 1.00 58.66 83 PRO A CA 1
ATOM 660 C C . PRO A 1 83 ? -47.952 -20.436 35.360 1.00 58.66 83 PRO A C 1
ATOM 662 O O . PRO A 1 83 ? -47.740 -21.000 34.281 1.00 58.66 83 PRO A O 1
ATOM 665 N N . ASP A 1 84 ? -47.807 -21.043 36.541 1.00 52.28 84 ASP A N 1
ATOM 666 C CA . ASP A 1 84 ? -47.348 -22.434 36.716 1.00 52.28 84 ASP A CA 1
ATOM 667 C C . ASP A 1 84 ? -48.182 -23.449 35.900 1.00 52.28 84 ASP A C 1
ATOM 669 O O . ASP A 1 84 ? -47.707 -24.529 35.542 1.00 52.28 84 ASP A O 1
ATOM 673 N N . ASP A 1 85 ? -49.401 -23.073 35.507 1.00 57.31 85 ASP A N 1
ATOM 674 C CA . ASP A 1 85 ? -50.306 -23.874 34.680 1.00 57.31 85 ASP A CA 1
ATOM 675 C C . ASP A 1 85 ? -49.818 -24.103 33.239 1.00 57.31 85 ASP A C 1
ATOM 677 O O . ASP A 1 85 ? -50.227 -25.075 32.603 1.00 57.31 85 ASP A O 1
ATOM 681 N N . VAL A 1 86 ? -48.913 -23.268 32.712 1.00 55.06 86 VAL A N 1
ATOM 682 C CA . VAL A 1 86 ? -48.341 -23.470 31.365 1.00 55.06 86 VAL A CA 1
ATOM 683 C C . VAL A 1 86 ? -47.281 -24.579 31.380 1.00 55.06 86 VAL A C 1
ATOM 685 O O . VAL A 1 86 ? -47.135 -25.319 30.406 1.00 55.06 86 VAL A O 1
ATOM 688 N N . PHE A 1 87 ? -46.569 -24.748 32.499 1.00 50.12 87 PHE A N 1
ATOM 689 C CA . PHE A 1 87 ? -45.513 -25.757 32.632 1.00 50.12 87 PHE A CA 1
ATOM 690 C C . PHE A 1 87 ? -46.065 -27.170 32.896 1.00 50.12 87 PHE A C 1
ATOM 692 O O . PHE A 1 87 ? -45.394 -28.156 32.594 1.00 50.12 87 PHE A O 1
ATOM 699 N N . ASN A 1 88 ? -47.315 -27.286 33.359 1.00 51.84 88 ASN A N 1
ATOM 700 C CA . ASN A 1 88 ? -47.993 -28.569 33.585 1.00 51.84 88 ASN A CA 1
ATOM 701 C C . ASN A 1 88 ? -48.565 -29.226 32.313 1.00 51.84 88 ASN A C 1
ATOM 703 O O . ASN A 1 88 ? -48.979 -30.384 32.362 1.00 51.84 88 ASN A O 1
ATOM 707 N N . MET A 1 89 ? -48.566 -28.545 31.160 1.00 53.34 89 MET A N 1
ATOM 708 C CA . MET A 1 89 ? -48.991 -29.153 29.887 1.00 53.34 89 MET A CA 1
ATOM 709 C C . MET A 1 89 ? -47.921 -30.045 29.240 1.00 53.34 89 MET A C 1
ATOM 711 O O . MET A 1 89 ? -48.247 -30.835 28.357 1.00 53.34 89 MET A O 1
ATOM 715 N N . ILE A 1 90 ? -46.657 -29.950 29.664 1.00 55.94 90 ILE A N 1
ATOM 716 C CA . ILE A 1 90 ? -45.543 -30.687 29.041 1.00 55.94 90 ILE A CA 1
ATOM 717 C C . ILE A 1 90 ? -45.302 -32.047 29.727 1.00 55.94 90 ILE A C 1
ATOM 719 O O . ILE A 1 90 ? -44.659 -32.922 29.157 1.00 55.94 90 ILE A O 1
ATOM 723 N N . THR A 1 91 ? -45.871 -32.282 30.912 1.00 49.28 91 THR A N 1
ATOM 724 C CA . THR A 1 91 ? -45.614 -33.496 31.709 1.00 49.28 91 THR A CA 1
ATOM 725 C C . THR A 1 91 ? -46.553 -34.675 31.415 1.00 49.28 91 THR A C 1
ATOM 727 O O . THR A 1 91 ? -46.376 -35.731 32.012 1.00 49.28 91 THR A O 1
ATOM 730 N N . ASN A 1 92 ? -47.522 -34.531 30.500 1.00 49.59 92 ASN A N 1
ATOM 731 C CA . ASN A 1 92 ? -48.476 -35.594 30.130 1.00 49.59 92 ASN A CA 1
ATOM 732 C C . ASN A 1 92 ? -48.411 -35.998 28.640 1.00 49.59 92 ASN A C 1
ATOM 734 O O . ASN A 1 92 ? -49.440 -36.315 28.040 1.00 49.59 92 ASN A O 1
ATOM 738 N N . LEU A 1 93 ? -47.212 -35.993 28.050 1.00 44.94 93 LEU A N 1
ATOM 739 C CA . LEU A 1 93 ? -46.930 -36.649 26.764 1.00 44.94 93 LEU A CA 1
ATOM 740 C C . LEU A 1 93 ? -46.228 -37.991 26.978 1.00 44.94 93 LEU A C 1
ATOM 742 O O . LEU A 1 93 ? -45.245 -38.018 27.750 1.00 44.94 93 LEU A O 1
#

Radius of gyration: 29.37 Å; chains: 1; bounding box: 78×56×49 Å

Organism: NCBI:txid1497